Protein AF-A0A964RT67-F1 (afdb_monomer)

Secondary structure (DSSP, 8-state):
--EEEEEEEEETTS-EEEEEEEEE-TT--HHHHHHHHHHHHHHT--EETTEEEEEEEP-

Nearest PDB structures (foldseek):
  1k50-assembly4_D  TM=4.395E-01  e=3.324E-01  Finegoldia magna ATCC 29328
  7okw-assembly1_B  TM=5.270E-01  e=1.492E+00  Homo sapiens
  5ym8-assembly2_B  TM=3.459E-01  e=1.588E+00  Porcine coronavirus HKU15
  3ihl-assembly1_B  TM=3.419E-01  e=4.322E+00  Homo sapiens

Structure (mmCIF, N/CA/C/O backbone):
data_AF-A0A964RT67-F1
#
_entry.id   AF-A0A964RT67-F1
#
loop_
_atom_site.group_PDB
_atom_site.id
_atom_site.type_symbol
_atom_site.label_atom_id
_atom_site.label_alt_id
_atom_site.label_comp_id
_atom_site.label_asym_id
_atom_site.label_entity_id
_atom_site.label_seq_id
_atom_site.pdbx_PDB_ins_code
_atom_site.Cartn_x
_atom_site.Cartn_y
_atom_site.Cartn_z
_atom_site.occupancy
_atom_site.B_iso_or_equiv
_atom_site.auth_seq_id
_atom_site.auth_comp_id
_atom_site.auth_asym_id
_atom_site.auth_atom_id
_atom_site.pdbx_PDB_model_num
ATOM 1 N N . MET A 1 1 ? -22.493 -2.800 5.057 1.00 66.25 1 MET A N 1
ATOM 2 C CA . MET A 1 1 ? -21.533 -1.845 4.468 1.00 66.25 1 MET A CA 1
ATOM 3 C C . MET A 1 1 ? -20.302 -2.646 4.103 1.00 66.25 1 MET A C 1
ATOM 5 O O . MET A 1 1 ? -19.789 -3.333 4.977 1.00 66.25 1 MET A O 1
ATOM 9 N N . 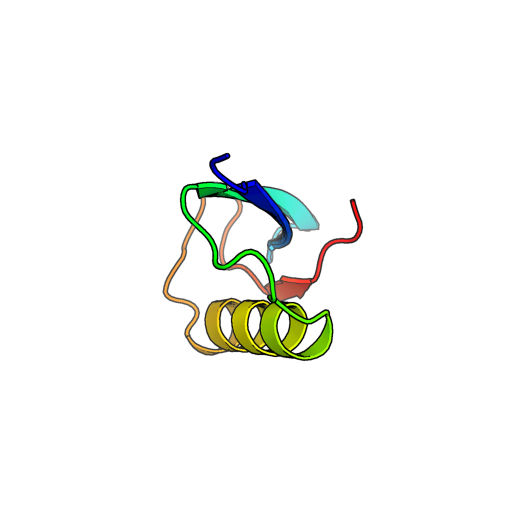GLU A 1 2 ? -19.896 -2.647 2.837 1.00 79.31 2 GLU A N 1
ATOM 10 C CA . GLU A 1 2 ? -18.614 -3.233 2.437 1.00 79.31 2 GLU A CA 1
ATOM 11 C C . GLU A 1 2 ? -17.512 -2.205 2.669 1.00 79.31 2 GLU A C 1
ATOM 13 O O . GLU A 1 2 ? -17.648 -1.042 2.288 1.00 79.31 2 GLU A O 1
ATOM 18 N N . TYR A 1 3 ? -16.435 -2.629 3.321 1.00 84.00 3 TYR A N 1
ATOM 19 C CA . TYR A 1 3 ? -15.247 -1.807 3.501 1.00 84.00 3 TYR A CA 1
ATOM 20 C C . TYR A 1 3 ? -14.252 -2.139 2.393 1.00 84.00 3 TYR A C 1
ATOM 22 O O . TYR A 1 3 ? -14.090 -3.303 2.012 1.00 84.00 3 TYR A O 1
ATOM 30 N N . THR A 1 4 ? -13.597 -1.102 1.879 1.00 86.00 4 THR A N 1
ATOM 31 C CA . THR A 1 4 ? -12.534 -1.222 0.880 1.00 86.00 4 THR A CA 1
ATOM 32 C C . THR A 1 4 ? -11.246 -0.695 1.486 1.00 86.00 4 THR A C 1
ATOM 34 O O . THR A 1 4 ? -11.188 0.462 1.902 1.00 86.00 4 THR A O 1
ATOM 37 N N . LEU A 1 5 ? -10.218 -1.537 1.544 1.00 87.50 5 LEU A N 1
ATOM 38 C CA . LEU A 1 5 ? -8.884 -1.126 1.959 1.00 87.50 5 LEU A CA 1
ATOM 39 C C . LEU A 1 5 ? -8.074 -0.780 0.717 1.00 87.50 5 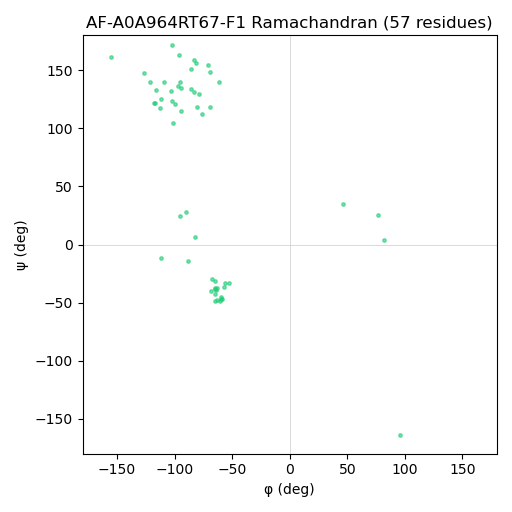LEU A C 1
ATOM 41 O O . LEU A 1 5 ? -7.785 -1.660 -0.091 1.00 87.50 5 LEU A O 1
ATOM 45 N N . SER A 1 6 ? -7.697 0.487 0.587 1.00 88.06 6 SER A N 1
ATOM 46 C CA . SER A 1 6 ? -6.792 0.948 -0.464 1.00 88.06 6 SER A CA 1
ATOM 47 C C . SER A 1 6 ? -5.399 1.150 0.112 1.00 88.06 6 SER A C 1
ATOM 49 O O . SER A 1 6 ? -5.207 1.900 1.066 1.00 88.06 6 SER A O 1
ATOM 51 N N . MET A 1 7 ? -4.431 0.468 -0.482 1.00 88.38 7 MET A N 1
ATOM 52 C CA . MET A 1 7 ? -3.027 0.478 -0.099 1.00 88.38 7 MET A CA 1
ATOM 53 C C . MET A 1 7 ? -2.208 0.958 -1.285 1.00 88.38 7 MET A C 1
ATOM 55 O O . MET A 1 7 ? -2.490 0.577 -2.416 1.00 88.38 7 MET A O 1
ATOM 59 N N . VAL A 1 8 ? -1.196 1.782 -1.045 1.00 89.62 8 VAL A N 1
ATOM 60 C CA . VAL A 1 8 ? -0.261 2.194 -2.092 1.00 89.62 8 VAL A CA 1
ATOM 61 C C . VAL A 1 8 ? 1.070 1.521 -1.806 1.00 89.62 8 VAL A C 1
ATOM 63 O O . VAL A 1 8 ? 1.488 1.404 -0.659 1.00 89.62 8 VAL A O 1
ATOM 66 N N . PHE A 1 9 ? 1.728 1.054 -2.853 1.00 89.81 9 PHE A N 1
ATOM 67 C CA . PHE A 1 9 ? 3.030 0.412 -2.804 1.00 89.81 9 PHE A CA 1
ATOM 68 C C . PHE A 1 9 ? 3.970 1.110 -3.771 1.00 89.81 9 PHE A C 1
ATOM 70 O O . PHE A 1 9 ? 3.546 1.589 -4.822 1.00 89.81 9 PHE A O 1
ATOM 77 N N . THR A 1 10 ? 5.246 1.147 -3.420 1.00 90.25 10 THR A N 1
ATOM 78 C CA . THR A 1 10 ? 6.315 1.588 -4.312 1.00 90.25 10 THR A CA 1
ATOM 79 C C . THR A 1 10 ? 6.959 0.362 -4.937 1.00 90.25 10 THR A C 1
ATOM 81 O O . THR A 1 10 ? 7.215 -0.637 -4.262 1.00 90.25 10 THR A O 1
ATOM 84 N N . THR A 1 11 ? 7.203 0.444 -6.234 1.00 90.19 11 THR A N 1
ATOM 85 C CA . THR A 1 11 ? 7.796 -0.615 -7.043 1.00 90.19 11 THR A CA 1
ATOM 86 C C . THR A 1 11 ? 9.299 -0.422 -7.200 1.00 90.19 11 THR A C 1
ATOM 88 O O . THR A 1 11 ? 9.821 0.669 -6.960 1.00 90.19 11 THR A O 1
ATOM 91 N N . GLU A 1 12 ? 10.003 -1.478 -7.601 1.00 87.25 12 GLU A N 1
ATOM 92 C CA . GLU A 1 12 ? 11.455 -1.456 -7.820 1.00 87.25 12 GLU A CA 1
ATOM 93 C C . GLU A 1 12 ? 11.889 -0.371 -8.817 1.00 87.25 12 GLU A C 1
ATOM 95 O O . GLU A 1 12 ? 12.931 0.258 -8.643 1.00 87.25 12 GLU A O 1
ATOM 100 N N . TYR A 1 13 ? 11.049 -0.080 -9.812 1.00 87.62 13 TYR A N 1
ATOM 101 C CA . TYR A 1 13 ? 11.313 0.943 -1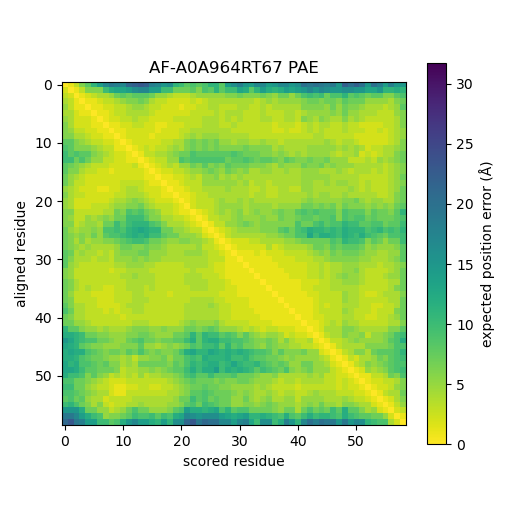0.824 1.00 87.62 13 TYR A CA 1
ATOM 102 C C . TYR A 1 13 ? 10.961 2.368 -10.356 1.00 87.62 13 TYR A C 1
ATOM 104 O O . TYR A 1 13 ? 11.038 3.315 -11.136 1.00 87.62 13 TYR A O 1
ATOM 112 N N . GLY A 1 14 ? 10.586 2.547 -9.084 1.00 84.38 14 GLY A N 1
ATOM 113 C CA . GLY A 1 14 ? 10.258 3.847 -8.495 1.00 84.38 14 GLY A CA 1
ATOM 114 C C . GLY A 1 14 ? 8.833 4.331 -8.773 1.00 84.38 14 GLY A C 1
ATOM 115 O O . GLY A 1 14 ? 8.474 5.435 -8.362 1.00 84.38 14 GLY A O 1
ATOM 116 N N . GLU A 1 15 ? 7.997 3.524 -9.430 1.00 88.81 15 GLU A N 1
ATOM 117 C CA . GLU A 1 15 ? 6.584 3.846 -9.629 1.00 88.81 15 GLU A CA 1
ATOM 118 C C . GLU A 1 15 ? 5.732 3.459 -8.420 1.00 88.81 15 GLU A C 1
ATOM 120 O O . GLU A 1 15 ? 6.099 2.584 -7.632 1.00 88.81 15 GLU A O 1
ATOM 125 N N . LYS A 1 16 ? 4.554 4.078 -8.297 1.00 89.06 16 LYS A N 1
ATOM 126 C CA . LYS A 1 16 ? 3.567 3.744 -7.269 1.00 89.06 16 LYS A CA 1
ATOM 127 C C . LYS A 1 16 ? 2.428 2.926 -7.865 1.00 89.06 16 LYS A C 1
ATOM 129 O O . LYS A 1 16 ? 1.838 3.327 -8.861 1.00 89.06 16 LYS A O 1
ATOM 134 N N . THR A 1 17 ? 2.075 1.831 -7.208 1.00 86.81 17 THR A N 1
ATOM 135 C CA . THR A 1 17 ? 0.905 1.010 -7.537 1.00 86.81 17 THR A CA 1
ATOM 136 C C . THR A 1 17 ? -0.084 1.043 -6.382 1.00 86.81 17 THR A C 1
ATOM 138 O O . THR A 1 17 ? 0.302 0.838 -5.234 1.00 86.81 17 THR A O 1
ATOM 141 N N . SER A 1 18 ? -1.364 1.266 -6.671 1.00 87.56 18 SER A N 1
ATOM 142 C CA . SER A 1 18 ? -2.440 1.118 -5.692 1.00 87.56 18 SER A CA 1
ATOM 143 C C . SER A 1 18 ? -3.073 -0.272 -5.775 1.00 87.56 18 SER A C 1
ATOM 145 O O . SER A 1 18 ? -3.373 -0.779 -6.854 1.00 87.56 18 SER A O 1
ATOM 147 N N . LEU A 1 19 ? -3.291 -0.890 -4.618 1.00 86.00 19 LEU A N 1
ATOM 148 C CA . LEU A 1 19 ? -4.006 -2.147 -4.457 1.00 86.00 19 LEU A CA 1
ATOM 149 C C . LEU A 1 19 ? -5.239 -1.900 -3.590 1.00 86.00 19 LEU A C 1
ATOM 151 O O . LEU A 1 19 ? -5.122 -1.449 -2.450 1.00 86.00 19 LEU A O 1
ATOM 155 N N . SER A 1 20 ? -6.415 -2.214 -4.124 1.00 87.94 20 SER A N 1
ATOM 156 C CA . SER A 1 20 ? -7.685 -2.094 -3.409 1.00 87.94 20 SER A CA 1
ATOM 157 C C . SER A 1 20 ? -8.261 -3.476 -3.136 1.00 87.94 20 SER A C 1
ATOM 159 O O . SER A 1 20 ? -8.439 -4.275 -4.054 1.00 87.94 20 SER A O 1
ATOM 161 N N . ILE A 1 21 ? -8.554 -3.756 -1.870 1.00 86.19 21 ILE A N 1
ATOM 162 C CA . ILE A 1 21 ? -9.153 -5.013 -1.424 1.00 86.19 21 ILE A CA 1
ATOM 163 C C . ILE A 1 21 ? -10.564 -4.713 -0.926 1.00 86.19 21 ILE A C 1
ATOM 165 O O . ILE A 1 21 ? -10.744 -3.966 0.037 1.00 86.19 21 ILE A O 1
ATOM 169 N N . ASN A 1 22 ? -11.557 -5.300 -1.590 1.00 88.75 22 ASN A N 1
ATOM 170 C CA . ASN A 1 22 ? -12.960 -5.222 -1.190 1.00 88.75 22 ASN A CA 1
ATOM 171 C C . ASN A 1 22 ? -13.288 -6.311 -0.161 1.00 88.75 22 ASN A C 1
ATOM 173 O O . ASN A 1 22 ? -12.690 -7.388 -0.178 1.00 88.75 22 ASN A O 1
ATOM 177 N N . GLY A 1 23 ? -14.259 -6.045 0.715 1.00 83.38 23 GLY A N 1
ATOM 178 C CA . GLY A 1 23 ? -14.725 -7.023 1.703 1.00 83.38 23 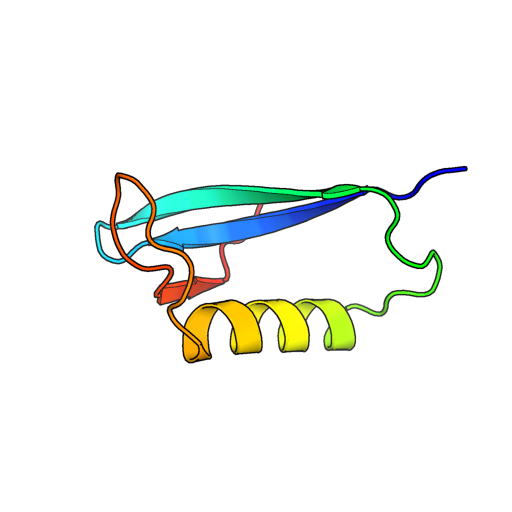GLY A CA 1
ATOM 179 C C . GLY A 1 23 ? -13.779 -7.188 2.894 1.00 83.38 23 GLY A C 1
ATOM 180 O O . GLY A 1 23 ? -13.748 -8.246 3.523 1.00 83.38 23 GLY A O 1
ATOM 181 N N . VAL A 1 24 ? -12.990 -6.158 3.208 1.00 84.88 24 VAL A N 1
ATOM 182 C CA . VAL A 1 24 ? -12.121 -6.191 4.387 1.00 84.88 24 VAL A CA 1
ATOM 183 C C . VAL A 1 24 ? -12.930 -6.098 5.678 1.00 84.88 24 VAL A C 1
ATOM 185 O O . VAL A 1 24 ? -14.039 -5.558 5.706 1.00 84.88 24 VAL A O 1
ATOM 188 N N . LYS A 1 25 ? -12.365 -6.628 6.767 1.00 84.81 25 LYS A N 1
ATOM 189 C CA . LYS A 1 25 ? -12.993 -6.517 8.085 1.00 84.81 25 LYS A CA 1
ATOM 190 C C . LYS A 1 25 ? -13.119 -5.040 8.494 1.00 84.81 25 LYS A C 1
ATOM 192 O O . LYS A 1 25 ? -12.175 -4.284 8.280 1.00 84.81 25 LYS A O 1
ATOM 197 N N . PRO A 1 26 ? -14.241 -4.642 9.117 1.00 80.94 26 PRO A N 1
ATOM 198 C CA . PRO A 1 26 ? -14.448 -3.271 9.586 1.00 80.94 26 PRO A CA 1
ATOM 199 C C . PRO A 1 26 ? -13.482 -2.860 10.706 1.00 80.94 26 PRO A C 1
ATOM 201 O O . PRO A 1 26 ? -13.087 -1.703 10.765 1.00 80.94 26 PRO A O 1
ATOM 204 N N . ASP A 1 27 ? -13.067 -3.806 11.552 1.00 84.06 27 ASP A N 1
ATOM 205 C CA . ASP A 1 27 ? -12.148 -3.581 12.680 1.00 84.06 27 ASP A CA 1
ATOM 206 C C . ASP A 1 27 ? -10.666 -3.753 12.302 1.00 84.06 27 ASP A C 1
ATOM 208 O O . ASP A 1 27 ? -9.846 -4.129 13.136 1.00 84.06 27 ASP A O 1
ATOM 212 N N . LEU A 1 28 ? -10.299 -3.516 11.038 1.00 84.00 28 LEU A N 1
ATOM 213 C CA . LEU A 1 28 ? -8.899 -3.611 10.626 1.00 84.00 28 LEU A CA 1
ATOM 214 C C . LEU A 1 28 ? -8.088 -2.470 11.240 1.00 84.00 28 LEU A C 1
ATOM 216 O O . LEU A 1 28 ? -8.312 -1.289 10.968 1.00 84.00 28 LEU A O 1
ATOM 220 N N . THR A 1 29 ? -7.111 -2.832 12.061 1.00 88.25 29 THR A N 1
ATOM 221 C CA . THR A 1 29 ? -6.207 -1.865 12.675 1.00 88.25 29 THR A CA 1
ATOM 222 C C . THR A 1 29 ? -5.094 -1.470 11.710 1.00 88.25 29 THR A C 1
ATOM 224 O O . THR A 1 29 ? -4.694 -2.226 10.824 1.00 88.25 29 THR A O 1
ATOM 227 N N . LYS A 1 30 ? -4.514 -0.284 11.920 1.00 84.81 30 LYS A N 1
ATOM 228 C CA . LYS A 1 30 ? -3.365 0.176 11.128 1.00 84.81 30 LYS A CA 1
ATOM 229 C C . LYS A 1 30 ? -2.183 -0.804 11.186 1.00 84.81 30 LYS A C 1
ATOM 231 O O . LYS A 1 30 ? -1.539 -1.026 10.171 1.00 84.81 30 LYS A O 1
ATOM 236 N N . ALA A 1 31 ? -1.950 -1.434 12.338 1.00 88.50 31 ALA A N 1
ATOM 237 C CA . ALA A 1 31 ? -0.890 -2.427 12.509 1.00 88.50 31 ALA A CA 1
ATOM 238 C C . ALA A 1 31 ? -1.115 -3.691 11.659 1.00 88.50 31 ALA A C 1
ATOM 240 O O . ALA A 1 31 ? -0.165 -4.234 11.095 1.00 88.50 31 ALA A O 1
ATOM 241 N N . GLU A 1 32 ? -2.364 -4.147 11.529 1.00 89.06 32 GLU A N 1
ATOM 242 C CA . GLU A 1 32 ? -2.712 -5.276 10.658 1.00 89.06 32 GLU A CA 1
ATOM 243 C C . GLU A 1 32 ? -2.541 -4.918 9.181 1.00 89.06 32 GLU A C 1
ATOM 245 O O . GLU A 1 32 ? -2.012 -5.726 8.419 1.00 89.06 32 GLU A O 1
ATOM 250 N N . VAL A 1 33 ? -2.923 -3.696 8.786 1.00 88.06 33 VAL A N 1
ATOM 251 C CA . VAL A 1 33 ? -2.672 -3.176 7.432 1.00 88.06 33 VAL A CA 1
ATOM 252 C C . VAL A 1 33 ? -1.171 -3.132 7.141 1.00 88.06 33 VAL A C 1
ATOM 254 O O . VAL A 1 33 ? -0.740 -3.635 6.109 1.00 88.06 33 VAL A O 1
ATOM 257 N N . ASP A 1 34 ? -0.367 -2.581 8.053 1.00 88.44 34 ASP A N 1
ATOM 258 C CA . ASP A 1 34 ? 1.090 -2.511 7.905 1.00 88.44 34 ASP A CA 1
ATOM 259 C C . ASP A 1 34 ? 1.713 -3.908 7.780 1.00 88.44 34 ASP A C 1
ATOM 261 O O . ASP A 1 34 ? 2.512 -4.154 6.879 1.00 88.44 34 ASP A O 1
ATOM 265 N N . THR A 1 35 ? 1.290 -4.852 8.625 1.00 91.12 35 THR A N 1
ATOM 266 C CA . THR A 1 35 ? 1.770 -6.243 8.585 1.00 91.12 35 THR A CA 1
ATOM 267 C C . THR A 1 35 ? 1.388 -6.933 7.275 1.00 91.12 35 THR A C 1
ATOM 269 O O . THR A 1 35 ? 2.183 -7.687 6.708 1.00 91.12 35 THR A O 1
ATOM 272 N N . LEU A 1 36 ? 0.179 -6.676 6.766 1.00 88.00 36 LEU A N 1
ATOM 273 C CA . LEU A 1 36 ? -0.265 -7.175 5.468 1.00 88.00 36 LEU A CA 1
ATOM 274 C C . LEU A 1 36 ? 0.598 -6.603 4.338 1.00 88.00 36 LEU A C 1
ATOM 276 O O . LEU A 1 36 ? 1.070 -7.366 3.497 1.00 88.00 36 LEU A O 1
ATOM 280 N N . MET A 1 37 ? 0.840 -5.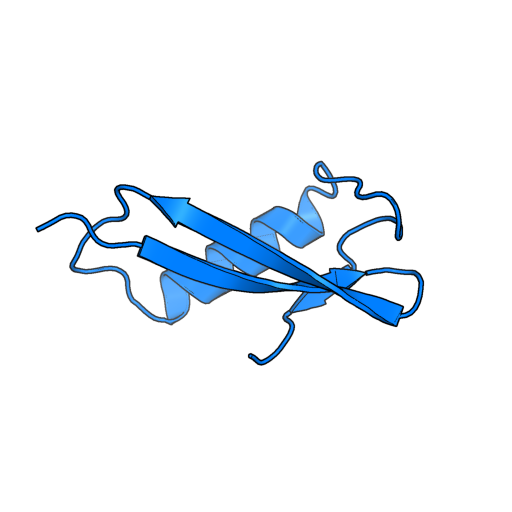288 4.339 1.00 88.75 37 MET A N 1
ATOM 281 C CA . MET A 1 37 ? 1.710 -4.630 3.363 1.00 88.75 37 MET A CA 1
ATOM 282 C C . MET A 1 37 ? 3.132 -5.208 3.391 1.00 88.75 37 MET A C 1
ATOM 284 O O . MET A 1 37 ? 3.673 -5.553 2.341 1.00 88.75 37 MET A O 1
ATOM 288 N N . ASP A 1 38 ? 3.718 -5.378 4.578 1.00 90.12 38 ASP A N 1
ATOM 289 C CA . ASP A 1 38 ? 5.058 -5.952 4.741 1.00 90.12 38 ASP A CA 1
ATOM 290 C C . ASP A 1 38 ? 5.102 -7.420 4.290 1.00 90.12 38 ASP A C 1
ATOM 292 O O . ASP A 1 38 ? 6.058 -7.845 3.644 1.00 90.12 38 ASP A O 1
ATOM 296 N N . THR A 1 39 ? 4.039 -8.192 4.542 1.00 90.62 39 THR A N 1
ATOM 297 C CA . THR A 1 39 ? 3.916 -9.571 4.043 1.00 90.62 39 THR A CA 1
ATOM 298 C C . THR A 1 39 ? 3.845 -9.606 2.518 1.00 90.62 39 THR A C 1
ATOM 300 O O . THR A 1 39 ? 4.495 -10.446 1.905 1.00 90.62 39 THR A O 1
ATOM 303 N N . ILE A 1 40 ? 3.089 -8.701 1.890 1.00 87.62 40 ILE A N 1
ATOM 304 C CA . ILE A 1 40 ? 2.978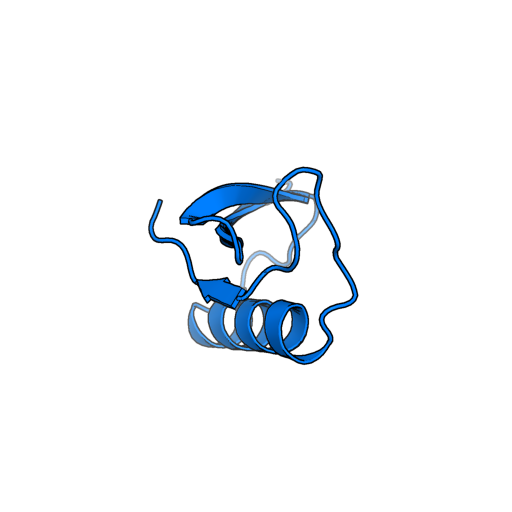 -8.587 0.427 1.00 87.62 40 ILE A CA 1
ATOM 305 C C . ILE A 1 40 ? 4.352 -8.312 -0.201 1.00 87.62 40 ILE A C 1
ATOM 307 O O . ILE A 1 40 ? 4.741 -9.010 -1.140 1.00 87.62 40 ILE A O 1
ATOM 311 N N . ILE A 1 41 ? 5.102 -7.357 0.359 1.00 88.31 41 ILE A N 1
ATOM 312 C CA . ILE A 1 41 ? 6.459 -6.998 -0.082 1.00 88.31 41 ILE A CA 1
ATOM 313 C C . ILE A 1 41 ? 7.425 -8.167 0.148 1.00 88.31 41 ILE A C 1
ATOM 315 O O . ILE A 1 41 ? 8.130 -8.586 -0.765 1.00 88.31 41 ILE A O 1
ATOM 319 N N . SER A 1 42 ? 7.419 -8.756 1.348 1.00 89.88 42 SER A N 1
ATOM 320 C CA . SER A 1 42 ? 8.307 -9.866 1.719 1.00 89.88 42 SER A CA 1
ATOM 321 C C . SER A 1 42 ? 8.063 -11.123 0.886 1.00 89.88 42 SER A C 1
ATOM 323 O O . SER A 1 42 ? 9.010 -11.827 0.537 1.00 89.88 42 SER A O 1
ATOM 325 N N . LYS A 1 43 ? 6.800 -11.414 0.558 1.00 87.75 43 LYS A N 1
ATOM 326 C CA . LYS A 1 43 ? 6.440 -12.530 -0.317 1.00 87.75 43 LYS A CA 1
ATOM 327 C C . LYS A 1 43 ? 6.917 -12.290 -1.745 1.00 87.75 43 LYS A C 1
ATOM 329 O O . LYS A 1 43 ? 7.176 -13.269 -2.435 1.00 87.75 43 LYS A O 1
ATOM 334 N N . ASN A 1 44 ? 7.002 -11.029 -2.176 1.00 82.75 44 ASN A N 1
ATOM 335 C CA . ASN A 1 44 ? 7.346 -10.632 -3.540 1.00 82.75 44 ASN A CA 1
ATOM 336 C C . ASN A 1 44 ? 6.579 -11.442 -4.610 1.00 82.75 44 ASN A C 1
ATOM 338 O O . ASN A 1 44 ? 7.105 -11.812 -5.655 1.00 82.75 44 ASN A O 1
ATOM 342 N N . ILE A 1 45 ? 5.326 -11.793 -4.300 1.00 78.12 45 ILE A N 1
ATOM 343 C CA . ILE A 1 45 ? 4.464 -12.620 -5.161 1.00 78.12 45 ILE A CA 1
ATOM 344 C C . ILE A 1 45 ? 3.678 -11.779 -6.168 1.00 78.12 45 ILE A C 1
ATOM 346 O O . ILE A 1 45 ? 3.108 -12.321 -7.111 1.00 78.12 45 ILE A O 1
ATOM 350 N N . PHE A 1 46 ? 3.631 -10.464 -5.963 1.00 77.56 46 PHE A N 1
ATOM 351 C CA . PHE A 1 46 ? 2.961 -9.528 -6.851 1.00 77.56 46 PHE A CA 1
ATOM 352 C C . PHE A 1 46 ? 4.011 -8.832 -7.711 1.00 77.56 46 PHE A C 1
ATOM 354 O O . PHE A 1 46 ? 4.725 -7.948 -7.241 1.00 77.56 46 PHE A O 1
ATOM 361 N N . VAL A 1 47 ? 4.090 -9.246 -8.974 1.00 75.50 47 VAL A N 1
ATOM 362 C CA . VAL A 1 47 ? 4.837 -8.534 -10.010 1.00 75.50 47 VAL A CA 1
ATOM 363 C 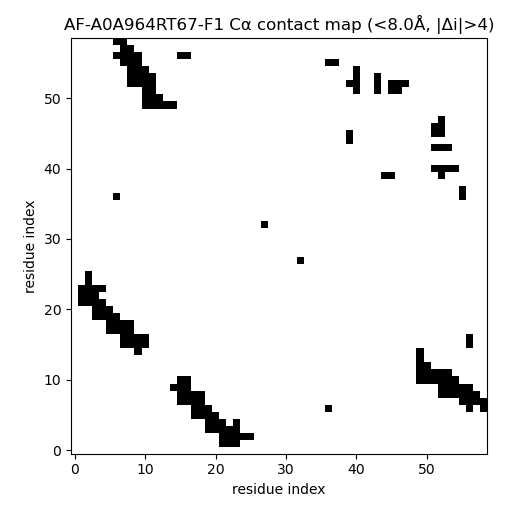C . VAL A 1 47 ? 3.836 -7.720 -10.808 1.00 75.50 47 VAL A C 1
ATOM 365 O O . VAL A 1 47 ? 2.888 -8.266 -11.375 1.00 75.50 47 VAL A O 1
ATOM 368 N N . VAL A 1 48 ? 4.040 -6.411 -10.827 1.00 80.06 48 VAL A N 1
ATOM 369 C CA . VAL A 1 48 ? 3.300 -5.501 -11.697 1.00 80.06 48 VAL A CA 1
ATOM 370 C C . VAL A 1 48 ? 4.168 -5.108 -12.882 1.00 80.06 48 VAL A C 1
ATOM 372 O O . VAL A 1 48 ? 5.357 -5.421 -12.937 1.00 80.06 48 VAL A O 1
ATOM 375 N N . SER A 1 49 ? 3.577 -4.414 -13.850 1.00 81.44 49 SER A N 1
ATOM 376 C CA . SER A 1 49 ? 4.273 -3.927 -15.045 1.00 81.44 49 SER A CA 1
ATOM 377 C C . SER A 1 49 ? 5.534 -3.125 -14.706 1.00 81.44 49 SER A C 1
ATOM 379 O 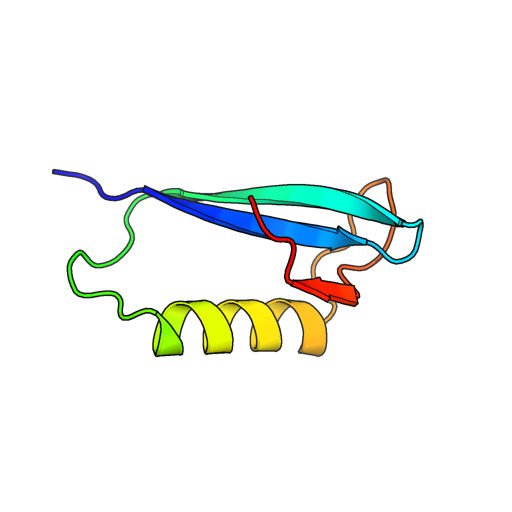O . SER A 1 49 ? 6.518 -3.188 -15.436 1.00 81.44 49 SER A O 1
ATOM 381 N N . SER A 1 50 ? 5.510 -2.409 -13.580 1.00 80.38 50 SER A N 1
ATOM 382 C CA . SER A 1 50 ? 6.615 -1.620 -13.040 1.00 80.38 50 SER A CA 1
ATOM 383 C C . SER A 1 50 ? 7.463 -2.357 -12.002 1.00 80.38 50 SER A C 1
ATOM 385 O O . SER A 1 50 ? 8.130 -1.724 -11.195 1.00 80.38 50 SER A O 1
ATOM 387 N N . GLY A 1 51 ? 7.478 -3.692 -12.031 1.00 85.81 51 GLY A N 1
ATOM 388 C CA . GLY A 1 51 ? 8.372 -4.537 -11.239 1.00 85.81 51 GLY A CA 1
ATOM 389 C C . GLY A 1 51 ? 7.784 -5.054 -9.927 1.00 85.81 51 GLY A C 1
ATOM 390 O O . GLY A 1 51 ? 6.570 -5.084 -9.719 1.00 85.81 51 GLY A O 1
ATOM 391 N N . ALA A 1 52 ? 8.673 -5.523 -9.053 1.00 88.00 52 ALA A N 1
ATOM 392 C CA . ALA A 1 52 ? 8.337 -6.024 -7.726 1.00 88.00 52 ALA A CA 1
ATOM 393 C C . ALA A 1 52 ? 7.872 -4.896 -6.794 1.00 88.00 52 ALA A C 1
ATOM 395 O O . ALA A 1 52 ? 8.351 -3.764 -6.889 1.00 88.00 52 ALA A O 1
ATOM 396 N N . LEU A 1 53 ? 6.970 -5.208 -5.860 1.00 89.50 53 LEU A N 1
ATOM 397 C CA . LEU A 1 53 ? 6.596 -4.291 -4.780 1.00 89.50 53 LEU A CA 1
ATOM 398 C C . LEU A 1 53 ? 7.717 -4.277 -3.732 1.00 89.50 53 LEU A C 1
ATOM 400 O O . LEU A 1 53 ? 7.930 -5.278 -3.054 1.00 89.50 53 LEU A O 1
ATOM 404 N N . VAL A 1 54 ? 8.422 -3.153 -3.590 1.00 88.44 54 VAL A N 1
ATOM 405 C CA . VAL A 1 54 ? 9.610 -3.030 -2.717 1.00 88.44 54 VAL A CA 1
ATOM 406 C C . VAL A 1 54 ? 9.392 -2.126 -1.506 1.00 88.44 54 VAL A C 1
ATOM 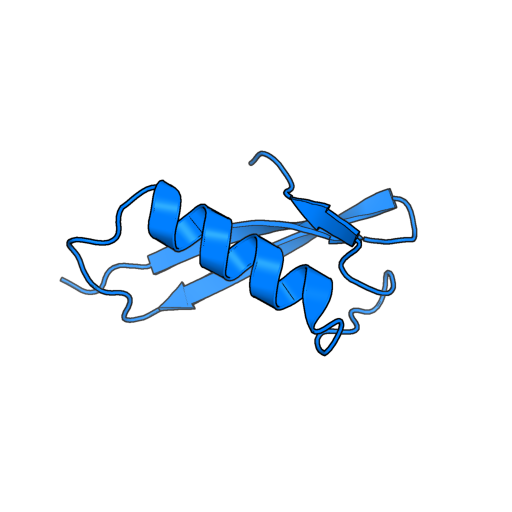408 O O . VAL A 1 54 ? 10.219 -2.105 -0.598 1.00 88.44 54 VAL A O 1
ATOM 411 N N . GLY A 1 55 ? 8.295 -1.366 -1.461 1.00 86.81 55 GLY A N 1
ATOM 412 C CA . GLY A 1 55 ? 8.050 -0.427 -0.370 1.00 86.81 55 GLY A CA 1
ATOM 413 C C . GLY A 1 55 ? 6.583 -0.094 -0.146 1.00 86.81 55 GLY A C 1
ATOM 414 O O . GLY A 1 55 ? 5.738 -0.275 -1.023 1.00 86.81 55 GLY A O 1
ATOM 415 N N . LYS A 1 56 ? 6.293 0.430 1.047 1.00 87.31 56 LYS A N 1
ATOM 416 C CA . LYS A 1 56 ? 4.980 0.966 1.415 1.00 87.31 56 LYS A CA 1
ATOM 417 C C . LYS A 1 56 ? 4.853 2.379 0.855 1.00 87.31 56 LYS A C 1
ATOM 419 O O . LYS A 1 56 ? 5.644 3.261 1.183 1.00 87.31 56 LYS A O 1
ATOM 424 N N . GLY A 1 57 ? 3.888 2.574 -0.029 1.00 75.31 57 GLY A N 1
ATOM 425 C CA . GLY A 1 57 ? 3.560 3.872 -0.587 1.00 75.31 57 GLY A CA 1
ATOM 426 C C . GLY A 1 57 ? 2.597 4.613 0.332 1.00 75.31 57 GLY A C 1
ATOM 427 O O . GLY A 1 57 ? 1.593 4.067 0.784 1.00 75.31 57 GLY A O 1
ATOM 428 N N . SER A 1 58 ? 2.884 5.881 0.589 1.00 63.56 58 SER A N 1
ATOM 429 C CA . SER A 1 58 ? 1.898 6.794 1.164 1.00 63.56 58 SER A CA 1
ATOM 430 C C . SER A 1 58 ? 0.950 7.251 0.053 1.00 63.56 58 SER A C 1
ATOM 432 O O . SER A 1 58 ? 1.427 7.661 -1.018 1.00 63.56 58 SER A O 1
ATOM 434 N N . ALA A 1 59 ? -0.357 7.136 0.308 1.00 51.25 59 ALA A N 1
ATOM 435 C CA . ALA A 1 59 ? -1.411 7.733 -0.511 1.00 51.25 59 ALA A CA 1
ATOM 436 C C . ALA A 1 59 ? -1.342 9.264 -0.462 1.00 51.25 59 ALA A C 1
ATOM 438 O O . ALA A 1 59 ? -1.047 9.797 0.634 1.00 51.25 59 ALA A O 1
#

Solvent-accessible surface area (backbone atoms only — not comparable to full-atom values): 3561 Å² total; per-residue (Å²): 135,82,37,69,49,75,45,34,26,25,22,69,73,73,44,76,48,79,48,74,43,74,73,43,69,87,84,67,46,72,68,57,53,50,51,50,54,51,48,50,36,72,62,53,76,55,71,50,98,55,38,43,38,70,42,86,32,82,125

InterPro domains:
  IPR021321 Protein of unknown function DUF2922 [PF11148] (3-59)

Organism: NCBI:txid225345

Radius of gyration: 11.64 Å; Cα contacts (8 Å, |Δi|>4): 90; chains: 1; bounding box: 33×20×28 Å

Foldseek 3Di:
DKDKDWWWFAFPLRDIDIDIDIRDDPPDDPVNVVVVLVCQQVVQPDQDPRGTGPGTDDD

Sequence (59 aa):
MEYTLSMVFTTEYGEKTSLSINGVKPDLTKAEVDTLMDTIISKNIFVVSSGALVGKGSA

pLDDT: mean 84.79, std 6.93, range [51.25, 91.12]

Mean predicted aligned error: 5.19 Å